Protein AF-A0A2M6NZU7-F1 (afdb_monomer)

Mean predicted aligned error: 9.46 Å

Solvent-accessible surface area (backbone atoms only — not comparable to full-atom values): 4120 Å² total; per-residue (Å²): 144,86,87,78,91,80,74,82,81,84,84,58,70,42,79,54,102,85,44,81,44,55,57,86,77,51,52,73,68,56,47,54,56,59,71,69,56,81,76,91,50,72,72,61,52,51,54,54,48,52,52,48,49,67,75,65,58,72,79,125

Foldseek 3Di:
DDDPPDDDDDWDWDDDPHDIDTPVPDDPVRVVVVVPDDDDDPVVVVVVVVVVCVVPPDDD

Sequence (60 aa):
MEQNTQRTRCEIWTRVMGYHRPVSHFNIGKKAEHYSRKHFVEQQCVQANDFFSQKYSVTC

Structure (mmCIF, N/CA/C/O backbone):
data_AF-A0A2M6NZU7-F1
#
_entry.id   AF-A0A2M6NZU7-F1
#
loop_
_atom_site.group_PDB
_atom_site.id
_atom_site.type_symbol
_atom_site.label_atom_id
_atom_site.label_alt_id
_atom_site.label_comp_id
_atom_site.label_asym_id
_atom_site.label_entity_id
_atom_site.label_seq_id
_atom_site.pdbx_PDB_ins_code
_atom_site.Cartn_x
_atom_site.Cartn_y
_atom_site.Cartn_z
_atom_site.occupancy
_atom_site.B_iso_or_equiv
_atom_site.auth_seq_id
_atom_site.auth_comp_id
_atom_site.auth_asym_id
_atom_site.auth_atom_id
_atom_site.pdbx_PDB_model_num
ATOM 1 N N . MET A 1 1 ? 17.861 -33.855 -10.412 1.00 51.31 1 MET A N 1
ATOM 2 C CA . MET A 1 1 ? 17.165 -32.798 -9.648 1.00 51.31 1 MET A CA 1
ATOM 3 C C . MET A 1 1 ? 17.172 -31.558 -10.515 1.00 51.31 1 MET A C 1
ATOM 5 O O . MET A 1 1 ? 18.128 -30.803 -10.485 1.00 51.31 1 MET A O 1
ATOM 9 N N . GLU A 1 2 ? 16.168 -31.412 -11.368 1.00 61.25 2 GLU A N 1
ATOM 10 C CA . GLU A 1 2 ? 16.094 -30.309 -12.323 1.00 61.25 2 GLU A CA 1
ATOM 11 C C . GLU A 1 2 ? 14.629 -30.107 -12.692 1.00 61.25 2 GLU A C 1
ATOM 13 O O . GLU A 1 2 ? 13.988 -31.064 -13.112 1.00 61.25 2 GLU A O 1
ATOM 18 N N . GLN A 1 3 ? 14.116 -28.898 -12.446 1.00 53.94 3 GLN A N 1
ATOM 19 C CA . GLN A 1 3 ? 12.988 -28.232 -13.118 1.00 53.94 3 GLN A CA 1
ATOM 20 C C . GLN A 1 3 ? 12.593 -27.001 -12.286 1.00 53.94 3 GLN A C 1
ATOM 22 O O . GLN A 1 3 ? 11.593 -26.980 -11.574 1.00 53.94 3 GLN A O 1
ATOM 27 N N . ASN A 1 4 ? 13.394 -25.939 -12.350 1.00 62.97 4 ASN A N 1
ATOM 28 C CA . ASN A 1 4 ? 12.887 -24.603 -12.010 1.00 62.97 4 ASN A CA 1
ATOM 29 C C . ASN A 1 4 ? 13.381 -23.549 -13.010 1.00 62.97 4 ASN A C 1
ATOM 31 O O . ASN A 1 4 ? 13.508 -22.371 -12.695 1.00 62.97 4 ASN A O 1
ATOM 35 N N . THR A 1 5 ? 13.702 -23.994 -14.226 1.00 64.88 5 THR A N 1
ATOM 36 C CA . THR A 1 5 ? 14.529 -23.251 -15.183 1.00 64.88 5 THR A CA 1
ATOM 37 C C . THR A 1 5 ? 13.725 -22.315 -16.094 1.00 64.88 5 THR A C 1
ATOM 39 O O . THR A 1 5 ? 14.300 -21.724 -16.997 1.00 64.88 5 THR A O 1
ATOM 42 N N . GLN A 1 6 ? 12.413 -22.141 -15.878 1.00 69.62 6 GLN A N 1
ATOM 43 C CA . GLN A 1 6 ? 11.577 -21.228 -16.681 1.00 69.62 6 GLN A CA 1
ATOM 44 C C . GLN A 1 6 ? 10.418 -20.583 -15.893 1.00 69.62 6 GLN A C 1
ATOM 46 O O . GLN A 1 6 ? 9.296 -20.500 -16.386 1.00 69.62 6 GLN A O 1
ATOM 51 N N . ARG A 1 7 ? 10.632 -20.128 -14.650 1.00 78.06 7 ARG A N 1
ATOM 52 C CA . ARG A 1 7 ? 9.621 -19.289 -13.976 1.00 78.06 7 ARG A CA 1
ATOM 53 C C . ARG A 1 7 ? 9.891 -17.812 -14.241 1.00 78.06 7 ARG A C 1
ATOM 55 O O . ARG A 1 7 ? 10.904 -17.277 -13.797 1.00 78.06 7 ARG A O 1
ATOM 62 N N . THR A 1 8 ? 8.962 -17.144 -14.921 1.00 80.81 8 THR A N 1
ATOM 63 C CA . THR A 1 8 ? 8.962 -15.680 -15.031 1.00 80.81 8 THR A CA 1
ATOM 64 C C . THR A 1 8 ? 8.648 -15.075 -13.666 1.00 80.81 8 THR A C 1
ATOM 66 O O . THR A 1 8 ? 7.705 -15.489 -12.991 1.00 80.81 8 THR A O 1
ATOM 69 N N . ARG A 1 9 ? 9.451 -14.099 -13.231 1.00 84.19 9 ARG A N 1
ATOM 70 C CA . ARG A 1 9 ? 9.241 -13.409 -11.954 1.00 84.19 9 ARG A CA 1
ATOM 71 C C . ARG A 1 9 ? 7.959 -12.578 -12.014 1.00 84.19 9 ARG A C 1
ATOM 73 O O . ARG A 1 9 ? 7.828 -11.721 -12.881 1.00 84.19 9 ARG A O 1
ATOM 80 N N . CYS A 1 10 ? 7.062 -12.773 -11.049 1.00 90.62 10 CYS A N 1
ATOM 81 C CA . CYS A 1 10 ? 5.910 -11.892 -10.881 1.00 90.62 10 CYS A CA 1
ATOM 82 C C . CYS A 1 10 ? 6.365 -10.511 -10.399 1.00 90.62 10 CYS A C 1
ATOM 84 O O . CYS A 1 10 ? 7.134 -10.392 -9.438 1.00 90.62 10 CYS A O 1
ATOM 86 N N . GLU A 1 11 ? 5.862 -9.464 -11.046 1.00 91.62 11 GLU A N 1
ATOM 87 C CA . GLU A 1 11 ? 6.052 -8.097 -10.584 1.00 91.62 11 GLU A CA 1
ATOM 88 C C . GLU A 1 11 ? 4.922 -7.682 -9.648 1.00 91.62 11 GLU A C 1
ATOM 90 O O . GLU A 1 11 ? 3.744 -7.898 -9.922 1.00 91.62 11 GLU A O 1
ATOM 95 N N . ILE A 1 12 ? 5.296 -7.056 -8.535 1.00 91.88 12 ILE A N 1
ATOM 96 C CA . ILE A 1 12 ? 4.353 -6.534 -7.549 1.00 91.88 12 ILE A CA 1
ATOM 97 C C . ILE A 1 12 ? 4.171 -5.048 -7.827 1.00 91.88 12 ILE A C 1
ATOM 99 O O . ILE A 1 12 ? 5.146 -4.293 -7.880 1.00 91.88 12 ILE A O 1
ATOM 103 N N . TRP A 1 13 ? 2.920 -4.633 -7.985 1.00 94.69 13 TRP A N 1
ATOM 104 C CA . TRP A 1 13 ? 2.541 -3.259 -8.282 1.00 94.69 13 TRP A CA 1
ATOM 105 C C . TRP A 1 13 ? 1.780 -2.665 -7.104 1.00 94.69 13 TRP A C 1
ATOM 107 O O . TRP A 1 13 ? 0.949 -3.324 -6.488 1.00 94.69 13 TRP A O 1
ATOM 117 N N . THR A 1 14 ? 2.071 -1.406 -6.783 1.00 92.69 14 THR A N 1
ATOM 118 C CA . THR A 1 14 ? 1.413 -0.684 -5.690 1.00 92.69 14 THR A CA 1
ATOM 119 C C . THR A 1 14 ? 1.011 0.711 -6.140 1.00 92.69 14 THR A C 1
ATOM 121 O O . THR A 1 14 ? 1.636 1.308 -7.019 1.00 92.69 14 THR A O 1
ATOM 124 N N . ARG A 1 15 ? -0.016 1.273 -5.498 1.00 93.75 15 ARG A N 1
ATOM 125 C CA . ARG A 1 15 ? -0.434 2.653 -5.741 1.00 93.75 15 ARG A CA 1
ATOM 126 C C . ARG A 1 15 ? 0.518 3.645 -5.065 1.00 93.75 15 ARG A C 1
ATOM 128 O O . ARG A 1 15 ? 0.814 3.533 -3.869 1.00 93.75 15 ARG A O 1
ATOM 135 N N . VAL A 1 16 ? 0.981 4.632 -5.828 1.00 91.75 16 VAL A N 1
ATOM 136 C CA . VAL A 1 16 ? 1.783 5.769 -5.355 1.00 91.75 16 VAL A CA 1
ATOM 137 C C . VAL A 1 16 ? 1.099 7.050 -5.813 1.00 91.75 16 VAL A C 1
ATOM 139 O O . VAL A 1 16 ? 0.983 7.284 -7.008 1.00 91.75 16 VAL A O 1
ATOM 142 N N . MET A 1 17 ? 0.615 7.861 -4.867 1.00 87.50 17 MET A N 1
ATOM 143 C CA . MET A 1 17 ? 0.014 9.187 -5.109 1.00 87.50 17 MET A CA 1
ATOM 144 C C . MET A 1 17 ? -1.110 9.272 -6.162 1.00 87.50 17 MET A C 1
ATOM 146 O O . MET A 1 17 ? -1.511 10.368 -6.523 1.00 87.50 17 MET A O 1
ATOM 150 N N . GLY A 1 18 ? -1.645 8.157 -6.663 1.00 92.44 18 GLY A N 1
ATOM 151 C CA . GLY A 1 18 ? -2.675 8.195 -7.703 1.00 92.4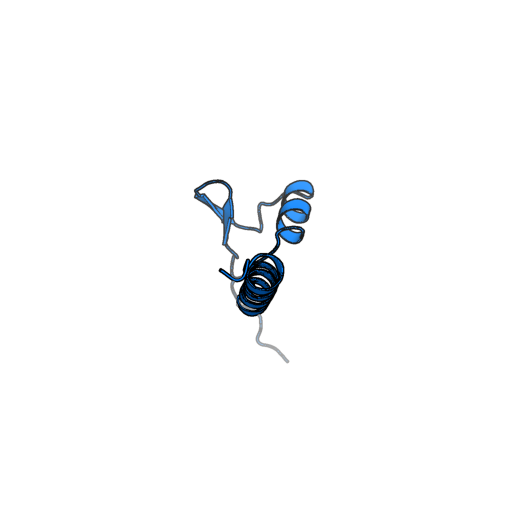4 18 GLY A CA 1
ATOM 152 C C . GLY A 1 18 ? -2.579 7.076 -8.730 1.00 92.44 18 GLY A C 1
ATOM 153 O O . GLY A 1 18 ? -3.607 6.564 -9.165 1.00 92.44 18 GLY A O 1
ATOM 154 N N . TYR A 1 19 ? -1.356 6.661 -9.061 1.00 95.31 19 TYR A N 1
ATOM 155 C CA . TYR A 1 19 ? -1.065 5.734 -10.156 1.00 95.31 19 TYR A CA 1
ATOM 156 C C . TYR A 1 19 ? -0.395 4.448 -9.661 1.00 95.31 19 TYR A C 1
ATOM 158 O O . TYR A 1 19 ? 0.122 4.389 -8.541 1.00 95.31 19 TYR A O 1
ATOM 166 N N . HIS A 1 20 ? -0.410 3.408 -10.496 1.00 95.12 20 HIS A N 1
ATOM 167 C CA . HIS A 1 20 ? 0.257 2.141 -10.208 1.00 95.12 20 HIS A CA 1
ATOM 168 C C . HIS A 1 20 ? 1.727 2.213 -10.611 1.00 95.12 20 HIS A C 1
ATOM 170 O O . HIS A 1 20 ? 2.057 2.577 -11.737 1.00 95.12 20 HIS A O 1
ATOM 176 N N . ARG A 1 21 ? 2.609 1.852 -9.679 1.00 93.88 21 ARG A N 1
ATOM 177 C CA . ARG A 1 21 ? 4.052 1.798 -9.893 1.00 93.88 21 ARG A CA 1
ATOM 178 C C . ARG A 1 21 ? 4.587 0.445 -9.418 1.00 93.88 21 ARG A C 1
ATOM 180 O O . ARG A 1 21 ? 4.243 0.029 -8.307 1.00 93.88 21 ARG A O 1
ATOM 187 N N . PRO A 1 22 ? 5.445 -0.227 -10.198 1.00 95.31 22 PRO A N 1
ATOM 188 C CA . PRO A 1 22 ? 6.076 -1.470 -9.775 1.00 95.31 22 PRO A CA 1
ATOM 189 C C . PRO A 1 22 ? 7.018 -1.230 -8.588 1.00 95.31 22 PRO A C 1
ATOM 191 O O . PRO A 1 22 ? 7.829 -0.298 -8.581 1.00 95.31 22 PRO A O 1
ATOM 194 N N . VAL A 1 23 ? 6.936 -2.101 -7.582 1.00 93.25 23 VAL A N 1
ATOM 195 C CA . VAL A 1 23 ? 7.755 -2.034 -6.359 1.00 93.25 23 VAL A CA 1
ATOM 196 C C . VAL A 1 23 ? 9.243 -2.244 -6.669 1.00 93.25 23 VAL A C 1
ATOM 198 O O . VAL A 1 23 ? 10.107 -1.690 -5.989 1.00 93.25 23 VAL A O 1
ATOM 201 N N . SER A 1 24 ? 9.561 -2.973 -7.744 1.00 92.69 24 SER A N 1
ATO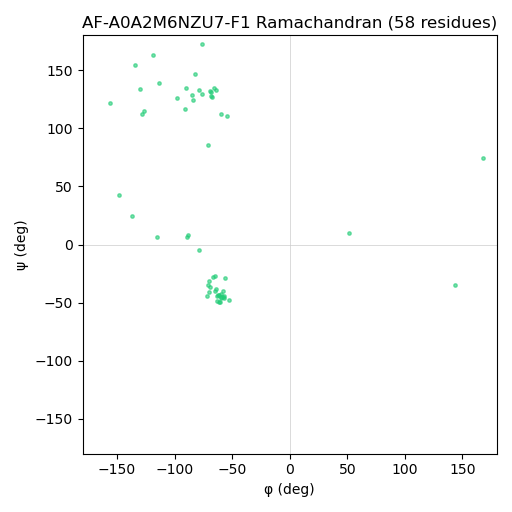M 202 C CA . SER A 1 24 ? 10.934 -3.187 -8.228 1.00 92.69 24 SER A CA 1
ATOM 203 C C . SER A 1 24 ? 11.681 -1.878 -8.516 1.00 92.69 24 SER A C 1
ATOM 205 O O . SER A 1 24 ? 12.892 -1.812 -8.326 1.00 92.69 24 SER A O 1
ATOM 207 N N . HIS A 1 25 ? 10.964 -0.814 -8.884 1.00 91.62 25 HIS A N 1
ATOM 208 C CA . HIS A 1 25 ? 11.540 0.480 -9.252 1.00 91.62 25 HIS A CA 1
ATOM 209 C C . HIS A 1 25 ? 11.736 1.426 -8.049 1.00 91.62 25 HIS A C 1
ATOM 211 O O . HIS A 1 25 ? 11.995 2.622 -8.213 1.00 91.62 25 HIS A O 1
ATOM 217 N N . PHE A 1 26 ? 11.540 0.960 -6.813 1.00 94.56 26 PHE A N 1
ATOM 218 C CA . PHE A 1 26 ? 11.633 1.812 -5.625 1.00 94.56 26 PHE A CA 1
ATOM 219 C C . PHE A 1 26 ? 13.098 2.046 -5.240 1.00 94.56 26 PHE A C 1
ATOM 221 O O . PHE A 1 26 ? 13.887 1.107 -5.153 1.00 94.56 26 PHE A O 1
ATOM 228 N N . ASN A 1 27 ? 13.458 3.302 -4.964 1.00 94.50 27 ASN A N 1
ATOM 229 C CA . ASN A 1 27 ? 14.733 3.630 -4.325 1.00 94.50 27 ASN A CA 1
ATOM 230 C C . ASN A 1 27 ? 14.671 3.305 -2.817 1.00 94.50 27 ASN A C 1
ATOM 232 O O . ASN A 1 27 ? 13.608 2.974 -2.289 1.00 94.50 27 ASN A O 1
ATOM 236 N N . ILE A 1 28 ? 15.802 3.395 -2.112 1.00 95.94 28 ILE A N 1
ATOM 237 C CA . ILE A 1 28 ? 15.892 3.024 -0.687 1.00 95.94 28 ILE A CA 1
ATOM 238 C C . ILE A 1 28 ? 14.888 3.817 0.167 1.00 95.94 28 ILE A C 1
ATOM 240 O O . ILE A 1 28 ? 14.163 3.223 0.962 1.00 95.94 28 ILE A O 1
ATOM 244 N N . GLY A 1 29 ? 14.764 5.129 -0.064 1.00 95.44 29 GLY A N 1
ATOM 245 C CA . GLY A 1 29 ? 13.808 5.974 0.657 1.00 95.44 29 GLY A CA 1
ATOM 246 C C . GLY A 1 29 ? 12.351 5.562 0.431 1.00 95.44 29 GLY A C 1
ATOM 247 O O . GLY A 1 29 ? 11.585 5.449 1.383 1.00 95.44 29 GLY A O 1
ATOM 248 N N . LYS A 1 30 ? 11.966 5.248 -0.813 1.00 93.62 30 LYS A N 1
ATOM 249 C CA . LYS A 1 30 ? 10.608 4.780 -1.128 1.00 93.62 30 LYS A CA 1
ATOM 250 C C . LYS A 1 30 ? 10.321 3.380 -0.602 1.00 93.62 30 LYS A C 1
ATOM 252 O O . LYS A 1 30 ? 9.179 3.114 -0.242 1.00 93.62 30 LYS A O 1
ATOM 257 N N . LYS A 1 31 ? 11.325 2.501 -0.515 1.00 94.38 31 LYS A N 1
ATOM 258 C CA . LYS A 1 31 ? 11.177 1.208 0.171 1.00 94.38 31 LYS A CA 1
ATOM 259 C C . LYS A 1 31 ? 10.895 1.425 1.658 1.00 94.38 31 LYS A C 1
ATOM 261 O O . LYS A 1 31 ? 9.927 0.866 2.155 1.00 94.38 31 LYS A O 1
ATOM 266 N N . ALA A 1 32 ? 11.674 2.274 2.333 1.00 95.56 32 ALA A N 1
ATOM 267 C CA . ALA A 1 32 ? 11.460 2.596 3.745 1.00 95.56 32 ALA A CA 1
ATOM 268 C C . ALA A 1 32 ? 10.074 3.219 3.994 1.00 95.56 32 ALA A C 1
ATOM 270 O O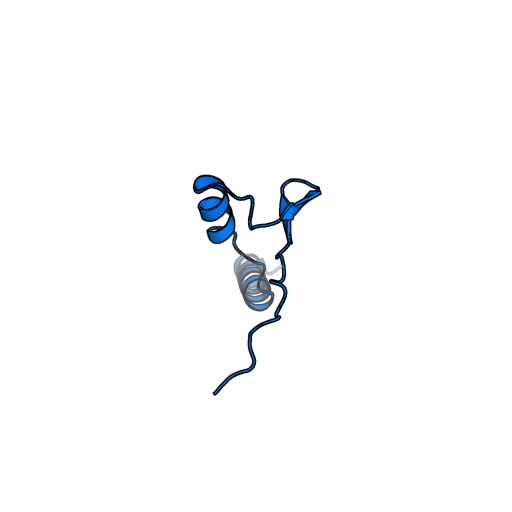 . ALA A 1 32 ? 9.353 2.771 4.879 1.00 95.56 32 ALA A O 1
ATOM 271 N N . GLU A 1 33 ? 9.658 4.183 3.165 1.00 94.00 33 GLU A N 1
ATOM 272 C CA . GLU A 1 33 ? 8.305 4.757 3.223 1.00 94.00 33 GLU A CA 1
ATOM 273 C C . GLU A 1 33 ? 7.229 3.674 3.065 1.00 94.00 33 GLU A C 1
ATOM 275 O O . GLU A 1 33 ? 6.265 3.655 3.823 1.00 94.00 33 GLU A O 1
ATOM 280 N N . HIS A 1 34 ? 7.389 2.770 2.093 1.00 92.62 34 HIS A N 1
ATOM 281 C CA . HIS A 1 34 ? 6.427 1.706 1.822 1.00 92.62 34 HIS A CA 1
ATOM 282 C C . HIS A 1 34 ? 6.291 0.728 2.994 1.00 92.62 34 HIS A C 1
ATOM 284 O O . HIS A 1 34 ? 5.166 0.420 3.376 1.00 92.62 34 HIS A O 1
ATOM 290 N N . TYR A 1 35 ? 7.405 0.296 3.595 1.00 92.94 35 TYR A N 1
ATOM 291 C CA . TYR A 1 35 ? 7.391 -0.602 4.755 1.00 92.94 35 TYR A CA 1
ATOM 292 C C . TYR A 1 35 ? 6.803 0.042 6.015 1.00 92.94 35 TYR A C 1
ATOM 294 O O . TYR A 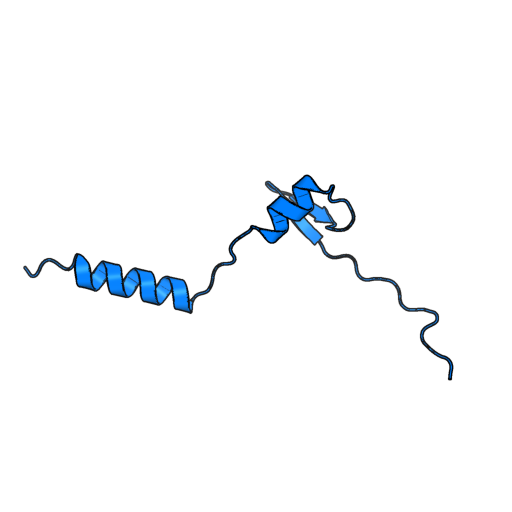1 35 ? 6.224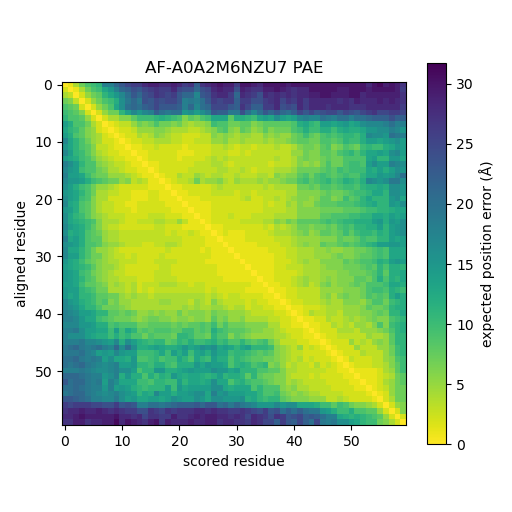 -0.656 6.840 1.00 92.94 35 TYR A O 1
ATOM 302 N N . SER A 1 36 ? 6.905 1.364 6.154 1.00 94.25 36 SER A N 1
ATOM 303 C CA . SER A 1 36 ? 6.316 2.101 7.278 1.00 94.25 36 SER A CA 1
ATOM 304 C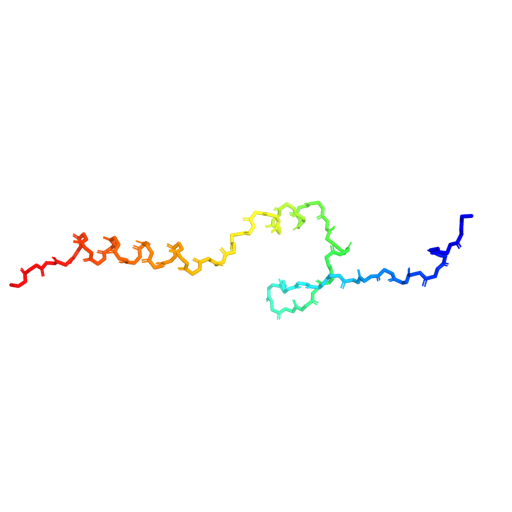 C . SER A 1 36 ? 4.809 2.353 7.133 1.00 94.25 36 SER A C 1
ATOM 306 O O . SER A 1 36 ? 4.194 2.914 8.043 1.00 94.25 36 SER A O 1
ATOM 308 N N . ARG A 1 37 ? 4.183 1.981 6.004 1.00 92.56 37 ARG A N 1
ATOM 309 C CA . ARG A 1 37 ? 2.738 2.169 5.811 1.00 92.56 37 ARG A CA 1
ATOM 310 C C . ARG A 1 37 ? 1.962 1.254 6.752 1.00 92.56 37 ARG A C 1
ATOM 312 O O . ARG A 1 37 ? 2.158 0.044 6.768 1.00 92.56 37 ARG A O 1
ATOM 319 N N . LYS A 1 38 ? 1.031 1.838 7.505 1.00 91.00 38 LYS A N 1
ATOM 320 C CA . LYS A 1 38 ? 0.080 1.078 8.318 1.00 91.00 38 LYS A CA 1
ATOM 321 C C . LYS A 1 38 ? -1.091 0.648 7.446 1.00 91.00 38 LYS A C 1
ATOM 323 O O . LYS A 1 38 ? -1.728 1.483 6.804 1.00 91.00 38 LYS A O 1
ATOM 328 N N . HIS A 1 39 ? -1.353 -0.651 7.419 1.00 89.75 39 HIS A N 1
ATOM 329 C CA . HIS A 1 39 ? -2.519 -1.206 6.750 1.00 89.75 39 HIS A CA 1
ATOM 330 C C . HIS A 1 39 ? -3.739 -1.108 7.660 1.00 89.75 39 HIS A C 1
ATOM 332 O O . HIS A 1 39 ? -3.625 -1.201 8.881 1.00 89.75 39 HIS A O 1
ATOM 338 N N . PHE A 1 40 ? -4.902 -0.910 7.050 1.00 91.31 40 PHE A N 1
ATOM 339 C CA . PHE A 1 40 ? -6.165 -0.994 7.764 1.00 91.31 40 PHE A 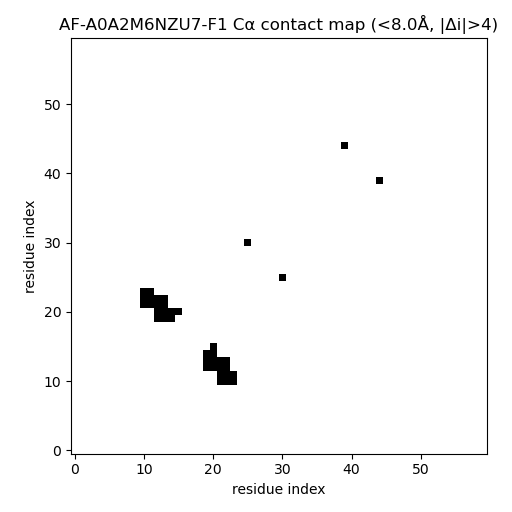CA 1
ATOM 340 C C . PHE A 1 40 ? -6.371 -2.424 8.270 1.00 91.31 40 PHE A C 1
ATOM 342 O O . PHE A 1 40 ? -6.198 -3.382 7.515 1.00 91.31 40 PHE A O 1
ATOM 349 N N . VAL A 1 41 ? -6.751 -2.552 9.538 1.00 93.50 41 VAL A N 1
ATOM 350 C CA . VAL A 1 41 ? -7.119 -3.821 10.162 1.00 93.50 41 VAL A CA 1
ATOM 351 C C . VAL A 1 41 ? -8.476 -3.615 10.813 1.00 93.50 41 VAL A C 1
ATOM 353 O O . VAL A 1 41 ? -8.590 -2.868 11.783 1.00 93.50 41 VAL A O 1
ATOM 356 N N . GLU A 1 42 ? -9.498 -4.278 10.280 1.00 90.12 42 GLU A N 1
ATOM 357 C CA . GLU A 1 42 ? -10.894 -4.087 10.687 1.00 90.12 42 GLU A CA 1
ATOM 358 C C . GLU A 1 42 ? -11.085 -4.221 12.202 1.00 90.12 42 GLU A C 1
ATOM 360 O O . GLU A 1 42 ? -11.627 -3.324 12.841 1.00 90.12 42 GLU A O 1
ATOM 365 N N . GLN A 1 43 ? -10.533 -5.281 12.796 1.00 90.44 43 GLN A N 1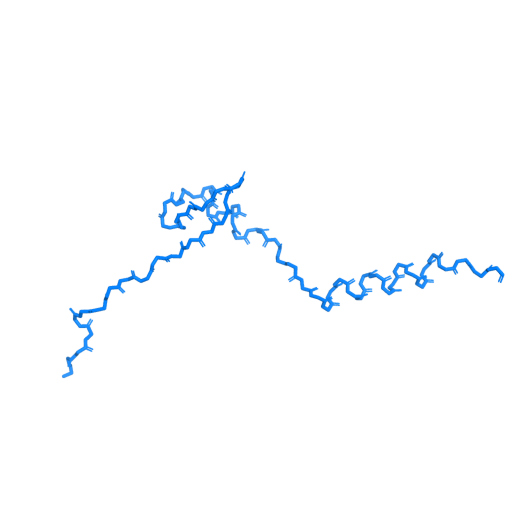
ATOM 366 C CA . GLN A 1 43 ? -10.613 -5.529 14.237 1.00 90.44 43 GLN A CA 1
ATOM 367 C C . GLN A 1 43 ? -10.022 -4.385 15.076 1.00 90.44 43 GLN A C 1
ATOM 369 O O . GLN A 1 43 ? -10.592 -4.022 16.102 1.00 90.44 43 GLN A O 1
ATOM 374 N N . GLN A 1 44 ? -8.901 -3.795 14.641 1.00 88.56 44 GLN A N 1
ATOM 375 C CA . GLN A 1 44 ? -8.276 -2.672 15.351 1.00 88.56 44 GLN A CA 1
ATOM 376 C C . GLN A 1 44 ? -9.136 -1.410 15.257 1.00 88.56 44 GLN A C 1
ATOM 378 O O . GLN A 1 44 ? -9.225 -0.646 16.217 1.00 88.56 44 GLN A O 1
ATOM 383 N N . CYS A 1 45 ? -9.791 -1.197 14.116 1.00 86.00 45 CYS A N 1
ATOM 384 C CA . CYS A 1 45 ? -10.678 -0.059 13.920 1.00 86.00 45 CYS A CA 1
ATOM 385 C C . CYS A 1 45 ? -11.967 -0.182 14.737 1.00 86.00 45 CYS A C 1
ATOM 387 O O . CYS A 1 45 ? -12.363 0.807 15.347 1.00 86.00 45 CYS A O 1
ATOM 389 N N . VAL A 1 46 ? -12.569 -1.374 14.818 1.00 85.06 46 VAL A N 1
ATOM 390 C CA . VAL A 1 46 ? -13.752 -1.623 15.663 1.00 85.06 46 VAL A CA 1
ATOM 391 C C . VAL A 1 46 ? -13.426 -1.367 17.134 1.00 85.06 46 VAL A C 1
ATOM 393 O O . VAL A 1 46 ? -14.104 -0.572 17.771 1.00 85.06 46 VAL A O 1
ATOM 396 N N . GLN A 1 47 ? -12.324 -1.925 17.648 1.00 82.94 47 GLN A N 1
ATOM 397 C CA . GLN A 1 47 ? -11.914 -1.724 19.046 1.00 82.94 47 GLN A CA 1
ATOM 398 C C . GLN A 1 47 ? -11.671 -0.250 19.394 1.00 82.94 47 GLN A C 1
ATOM 400 O O . GLN A 1 47 ? -12.072 0.215 20.461 1.00 82.94 47 GLN A O 1
ATOM 405 N N . ALA A 1 48 ? -11.017 0.497 18.498 1.00 84.75 48 ALA A N 1
ATOM 406 C CA . ALA A 1 48 ? -10.785 1.924 18.700 1.00 84.75 48 ALA A CA 1
ATOM 407 C C . ALA A 1 48 ? -12.100 2.720 18.733 1.00 84.75 48 ALA A C 1
ATOM 409 O O . ALA A 1 48 ? -12.238 3.645 19.537 1.00 84.75 48 ALA A O 1
ATOM 410 N N . ASN A 1 49 ? -13.061 2.348 17.883 1.00 85.81 49 ASN A N 1
ATOM 411 C CA . ASN A 1 49 ? -14.361 3.001 17.807 1.00 85.81 49 ASN A CA 1
ATOM 412 C C . ASN A 1 49 ? -15.229 2.668 19.028 1.00 85.81 49 ASN A C 1
ATOM 414 O O . ASN A 1 49 ? -15.785 3.575 19.636 1.00 85.81 49 ASN A O 1
ATOM 418 N N . ASP A 1 50 ? -15.265 1.403 19.451 1.00 85.69 50 ASP A N 1
ATOM 419 C CA . ASP A 1 50 ? -15.997 0.959 20.641 1.00 85.69 50 ASP A CA 1
ATOM 420 C C . ASP A 1 50 ? -15.487 1.664 21.901 1.00 85.69 50 ASP A C 1
ATOM 422 O O . ASP A 1 50 ? -16.277 2.171 22.699 1.00 85.69 50 ASP A O 1
ATOM 426 N N . PHE A 1 51 ? -14.163 1.763 22.063 1.00 87.25 51 PHE A N 1
ATOM 427 C CA . PHE A 1 51 ? -13.557 2.494 23.175 1.00 87.25 51 PHE A CA 1
ATOM 428 C C . PHE A 1 51 ? -13.931 3.981 23.154 1.00 87.25 51 PHE A C 1
ATOM 430 O O . PHE A 1 51 ? -14.258 4.558 24.192 1.00 87.25 51 PHE A O 1
ATOM 437 N N . PHE A 1 52 ? -13.896 4.611 21.977 1.00 88.00 52 PHE A N 1
ATOM 438 C CA . PHE A 1 52 ? -14.314 6.001 21.813 1.00 88.00 52 PHE A CA 1
ATOM 439 C C . PHE A 1 52 ? -15.787 6.178 22.195 1.00 88.00 52 PHE A C 1
ATOM 441 O O . PHE A 1 52 ? -16.113 7.040 23.012 1.00 88.00 52 PHE A O 1
ATOM 448 N N . SER A 1 53 ? -16.665 5.326 21.668 1.00 88.12 53 SER A N 1
ATOM 449 C CA . SER A 1 53 ? -18.087 5.340 21.983 1.00 88.12 53 SER A CA 1
ATOM 450 C C . SER A 1 53 ? -18.330 5.160 23.474 1.00 88.12 53 SER A C 1
ATOM 452 O O . SER A 1 53 ? -19.074 5.951 24.027 1.00 88.12 53 SER A O 1
ATOM 454 N N . GLN A 1 54 ? -17.673 4.220 24.159 1.00 86.75 54 GLN A N 1
ATOM 455 C CA . GLN A 1 54 ? -17.810 4.033 25.613 1.00 86.75 54 GLN A CA 1
ATOM 456 C C . GLN A 1 54 ? -17.299 5.232 26.423 1.00 86.75 54 GLN A C 1
ATOM 458 O O . GLN A 1 54 ? -17.910 5.623 27.411 1.00 86.75 54 GLN A O 1
ATOM 463 N N . LYS A 1 55 ? -16.181 5.839 26.012 1.00 85.81 55 LYS A N 1
ATOM 464 C CA . LYS A 1 55 ? -15.560 6.956 26.736 1.00 85.81 55 LYS A CA 1
ATOM 465 C C . LYS A 1 55 ? -16.361 8.256 26.633 1.00 85.81 55 LYS A C 1
ATOM 467 O O . LYS A 1 55 ? -16.345 9.054 27.567 1.00 85.81 55 LYS A O 1
ATOM 472 N N . TYR A 1 56 ? -16.998 8.488 25.487 1.00 85.50 56 TYR A N 1
ATOM 473 C CA . TYR A 1 56 ? -17.680 9.744 25.168 1.00 85.50 56 TYR A CA 1
ATOM 474 C C . TYR A 1 56 ? -19.194 9.593 25.006 1.00 85.50 56 TYR A C 1
ATOM 476 O O . TYR A 1 56 ? -19.858 10.562 24.639 1.00 85.50 56 TYR A O 1
ATOM 484 N N . SER A 1 57 ? -19.761 8.418 25.297 1.00 75.62 57 SER A N 1
ATOM 485 C CA . SER A 1 57 ? -21.207 8.281 25.476 1.00 75.62 57 SER A CA 1
ATOM 486 C C . SER A 1 57 ? -21.584 8.958 26.786 1.00 75.62 57 SER A C 1
ATOM 488 O O . SER A 1 57 ? -21.635 8.364 27.857 1.00 75.62 57 SER A O 1
ATOM 490 N N . VAL A 1 58 ? -21.810 10.265 26.685 1.00 71.19 58 VAL A N 1
ATOM 491 C CA . VAL A 1 58 ? -22.526 11.034 27.690 1.00 71.19 58 VAL A CA 1
ATOM 492 C C . VAL A 1 58 ? -23.915 10.409 27.782 1.00 71.19 58 VAL A C 1
ATOM 494 O O . VAL A 1 58 ? -24.684 10.455 26.823 1.00 71.19 58 VAL A O 1
ATOM 497 N N . THR A 1 59 ? -24.214 9.783 28.918 1.00 60.34 59 THR A N 1
ATOM 498 C CA . THR A 1 59 ? -25.589 9.513 29.340 1.00 60.34 59 THR A CA 1
ATOM 499 C C . THR A 1 59 ? -26.340 10.837 29.327 1.00 60.34 59 THR A C 1
ATOM 501 O O . THR A 1 59 ? -26.040 11.724 30.128 1.00 60.34 59 THR A O 1
ATOM 504 N N . CYS A 1 60 ? -27.268 10.979 28.384 1.00 50.59 60 CYS A N 1
ATOM 505 C CA . CYS A 1 60 ? -28.482 11.733 28.651 1.00 50.59 60 CYS A CA 1
ATOM 506 C C . CYS A 1 60 ? -29.243 11.077 29.808 1.00 50.59 60 CYS A C 1
ATOM 508 O O . CYS A 1 60 ? -29.223 9.823 29.877 1.00 50.59 60 CYS A O 1
#

InterPro domains:
  IPR012833 Ribonucleoside-triphosphate reductase, anaerobic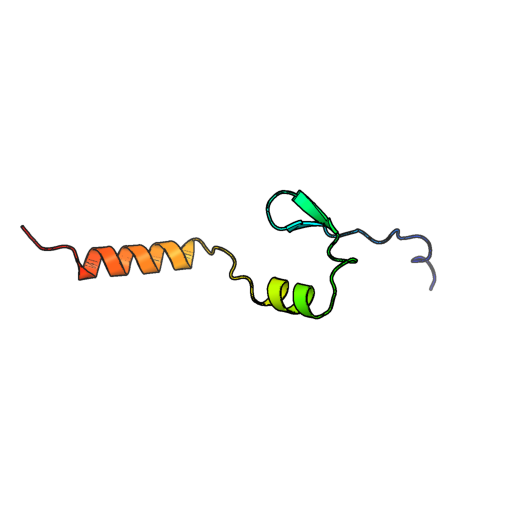 [PF13597] (7-40)

Radius of gyration: 21.1 Å; Cα contacts (8 Å, |Δi|>4): 19; chains: 1; bounding box: 46×44×46 Å

Secondary structure (DSSP, 8-state):
----TTPPPPPPEEEETTEEEEGGG--HHHHHHHHTPPPP-HHHHHHHHHHHHHHH----

pLDDT: mean 85.76, std 11.7, range [50.59, 95.94]

Organism: NCBI:txid1974647